Protein AF-A0A9E1NJH9-F1 (afdb_monomer_lite)

Radius of gyration: 16.09 Å; chains: 1; bounding box: 32×28×44 Å

pLDDT: mean 86.69, std 7.74, range [59.19, 96.06]

Structure (mmCIF, N/CA/C/O backbone):
data_AF-A0A9E1NJH9-F1
#
_entry.id   AF-A0A9E1NJH9-F1
#
loop_
_atom_site.group_PDB
_atom_site.id
_atom_site.type_symbol
_atom_site.label_atom_id
_atom_site.label_alt_id
_atom_site.label_comp_id
_atom_site.label_asym_id
_atom_site.label_entity_id
_atom_site.label_seq_id
_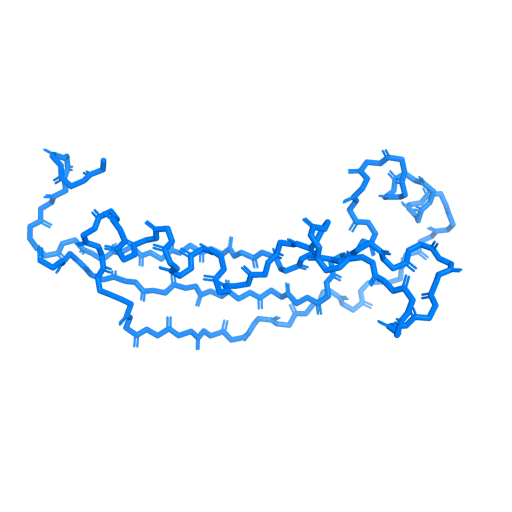atom_site.pdbx_PDB_ins_code
_atom_site.Cartn_x
_atom_site.Cartn_y
_atom_site.Cartn_z
_atom_site.occupancy
_atom_site.B_iso_or_equiv
_atom_site.auth_seq_id
_atom_site.auth_comp_id
_atom_site.auth_asym_id
_atom_site.auth_atom_id
_atom_site.pdbx_PDB_model_num
ATOM 1 N N . MET A 1 1 ? 2.569 -5.303 19.150 1.00 59.19 1 MET A N 1
ATOM 2 C CA . MET A 1 1 ? 1.897 -3.981 19.174 1.00 59.19 1 MET A CA 1
ATOM 3 C C . MET A 1 1 ? 0.739 -3.915 20.164 1.00 59.19 1 MET A C 1
ATOM 5 O O . MET A 1 1 ? 0.844 -3.119 21.081 1.00 59.19 1 MET A O 1
ATOM 9 N N . ARG A 1 2 ? -0.296 -4.769 20.077 1.00 63.41 2 ARG A N 1
ATOM 10 C CA . ARG A 1 2 ? -1.468 -4.734 20.987 1.00 63.41 2 ARG A CA 1
ATOM 11 C C . ARG A 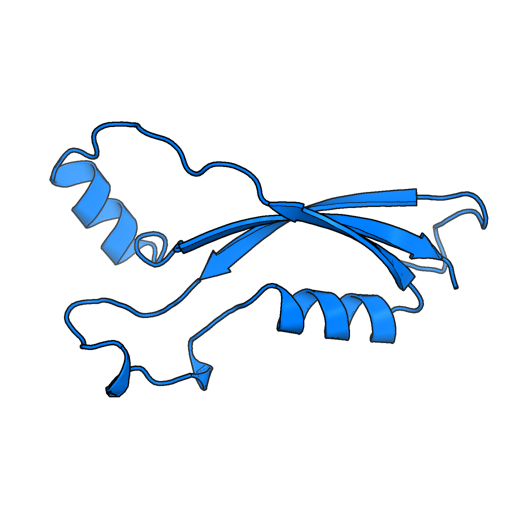1 2 ? -1.136 -4.652 22.488 1.00 63.41 2 ARG A C 1
ATOM 13 O O . ARG A 1 2 ? -1.759 -3.879 23.198 1.00 63.41 2 ARG A O 1
ATOM 20 N N . LYS A 1 3 ? -0.113 -5.381 22.957 1.00 70.25 3 LYS A N 1
ATOM 21 C CA . LYS A 1 3 ? 0.330 -5.381 24.370 1.00 70.25 3 LYS A CA 1
ATOM 22 C C . LYS A 1 3 ? 0.774 -4.011 24.914 1.00 70.25 3 LYS A C 1
ATOM 24 O O . LYS A 1 3 ? 0.799 -3.845 26.125 1.00 70.25 3 LYS A O 1
ATOM 29 N N . HIS A 1 4 ? 1.122 -3.052 24.054 1.00 78.94 4 HIS A N 1
ATOM 30 C CA . HIS A 1 4 ? 1.628 -1.732 24.459 1.00 78.94 4 HIS A CA 1
ATOM 31 C C . HIS A 1 4 ? 0.680 -0.585 24.087 1.00 78.94 4 HIS A C 1
ATOM 33 O O . HIS A 1 4 ? 1.070 0.578 24.137 1.00 78.94 4 HIS A O 1
ATOM 39 N N . SER A 1 5 ? -0.554 -0.886 23.679 1.00 79.75 5 SER A N 1
ATOM 40 C CA . SER A 1 5 ? -1.501 0.118 23.191 1.00 79.75 5 SER A CA 1
ATOM 41 C C . SER A 1 5 ? -2.760 0.142 24.058 1.00 79.75 5 SER A C 1
ATOM 43 O O . SER A 1 5 ? -3.268 -0.902 24.461 1.00 79.75 5 SER A O 1
ATOM 45 N N . LYS A 1 6 ? -3.261 1.345 24.366 1.00 85.75 6 LYS A N 1
ATOM 46 C CA . LYS A 1 6 ? -4.493 1.528 25.150 1.00 85.75 6 LYS A CA 1
ATOM 47 C C . LYS A 1 6 ? -5.706 1.223 24.264 1.00 85.75 6 LYS A C 1
ATOM 49 O O . LYS A 1 6 ? -5.633 1.507 23.075 1.00 85.75 6 LYS A O 1
ATOM 54 N N . PRO A 1 7 ? -6.853 0.770 24.800 1.00 81.31 7 PRO A N 1
ATOM 55 C CA . PRO A 1 7 ? -8.048 0.493 23.990 1.00 81.31 7 PRO A CA 1
ATOM 56 C C . PRO A 1 7 ? -8.534 1.672 23.128 1.00 81.31 7 PRO A C 1
ATOM 58 O O . PRO A 1 7 ? -9.089 1.472 22.053 1.00 81.31 7 PRO A O 1
ATOM 61 N N . SER A 1 8 ? -8.294 2.912 23.567 1.00 86.62 8 SER A N 1
ATOM 62 C CA . SER A 1 8 ? -8.626 4.133 22.822 1.00 86.62 8 SER A CA 1
ATOM 63 C C . SER A 1 8 ? -7.588 4.530 21.764 1.00 86.62 8 SER A C 1
ATOM 65 O O . SER A 1 8 ? -7.792 5.513 21.049 1.00 86.62 8 SER A O 1
ATOM 67 N N . THR A 1 9 ? -6.471 3.803 21.655 1.00 90.31 9 THR A N 1
ATOM 68 C CA . THR A 1 9 ? -5.396 4.116 20.714 1.00 90.31 9 THR A CA 1
ATOM 69 C C . THR A 1 9 ? -5.899 4.005 19.279 1.00 90.31 9 THR A C 1
ATOM 71 O O . THR A 1 9 ? -6.411 2.972 18.839 1.00 90.31 9 THR A O 1
ATOM 74 N N . ARG A 1 10 ? -5.684 5.088 18.532 1.00 91.12 10 ARG A N 1
ATOM 75 C CA . ARG A 1 10 ? -5.764 5.106 17.076 1.00 91.12 10 ARG A CA 1
ATOM 76 C C . ARG A 1 10 ? -4.355 5.113 16.511 1.00 91.12 10 ARG A C 1
ATOM 78 O O . ARG A 1 10 ? -3.476 5.787 17.043 1.00 91.12 10 ARG A O 1
ATOM 85 N N . MET A 1 11 ? -4.166 4.366 15.440 1.00 91.81 11 MET A N 1
ATOM 86 C CA . MET A 1 11 ? -2.937 4.344 14.668 1.00 91.81 11 MET A CA 1
ATOM 87 C C . MET A 1 11 ? -3.210 4.992 13.320 1.00 91.81 11 MET A C 1
ATOM 89 O O . MET A 1 11 ? -4.226 4.705 12.690 1.00 91.81 11 MET A O 1
ATOM 93 N N . ALA A 1 12 ? -2.298 5.853 12.894 1.00 93.31 12 ALA A N 1
ATOM 94 C CA . ALA A 1 12 ? -2.278 6.437 11.567 1.00 93.31 12 ALA A CA 1
ATOM 95 C C . ALA A 1 12 ? -0.874 6.229 11.010 1.00 93.31 12 ALA A C 1
ATOM 97 O O . ALA A 1 12 ? 0.098 6.577 11.682 1.00 93.31 12 ALA A O 1
ATOM 98 N N . PHE A 1 13 ? -0.761 5.641 9.825 1.00 89.75 13 PHE A N 1
ATOM 99 C CA . PHE A 1 13 ? 0.540 5.464 9.197 1.00 89.75 13 PHE A CA 1
ATOM 100 C C . PHE A 1 13 ? 0.467 5.675 7.691 1.00 89.75 13 PHE A C 1
ATOM 102 O O . PHE A 1 13 ? -0.484 5.253 7.029 1.00 89.75 13 PHE A O 1
ATOM 109 N N . LEU A 1 14 ? 1.463 6.393 7.179 1.00 93.00 14 LEU A N 1
ATOM 110 C CA . LEU A 1 14 ? 1.590 6.693 5.766 1.00 93.00 14 LEU A CA 1
ATOM 111 C C . LEU A 1 14 ? 2.375 5.575 5.095 1.00 93.00 14 LEU A C 1
ATOM 113 O O . LEU A 1 14 ? 3.485 5.252 5.511 1.00 93.00 14 LEU A O 1
ATOM 117 N N . ASN A 1 15 ? 1.792 5.035 4.040 1.00 91.94 15 ASN A N 1
ATOM 118 C CA . ASN A 1 15 ? 2.347 3.939 3.277 1.00 91.94 15 ASN A CA 1
ATOM 119 C C . ASN A 1 15 ? 2.529 4.299 1.818 1.00 91.94 15 ASN A C 1
ATOM 121 O O . ASN A 1 15 ? 1.859 5.197 1.305 1.00 91.94 15 ASN A O 1
ATOM 125 N N . ALA A 1 16 ? 3.400 3.546 1.158 1.00 91.44 16 ALA A N 1
ATO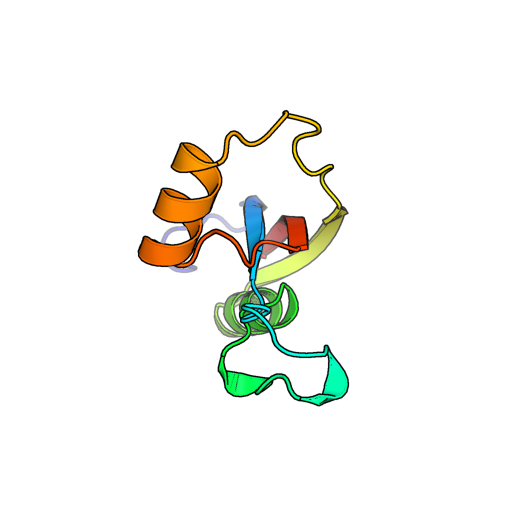M 126 C CA . ALA A 1 16 ? 3.606 3.601 -0.274 1.00 91.44 16 ALA A CA 1
ATOM 127 C C . ALA A 1 16 ? 3.357 2.219 -0.878 1.00 91.44 16 ALA A C 1
ATOM 129 O O . ALA A 1 16 ? 3.893 1.227 -0.386 1.00 91.44 16 ALA A O 1
ATOM 130 N N . ASP A 1 17 ? 2.565 2.179 -1.943 1.00 92.00 17 ASP A N 1
ATOM 131 C CA . ASP A 1 17 ? 2.434 0.987 -2.771 1.00 92.00 17 ASP A CA 1
ATOM 132 C C . ASP A 1 17 ? 3.609 0.944 -3.743 1.00 92.00 17 ASP A C 1
ATOM 134 O O . ASP A 1 17 ? 3.932 1.951 -4.383 1.00 92.00 17 ASP A O 1
ATOM 138 N N . PHE A 1 18 ? 4.210 -0.230 -3.874 1.00 89.31 18 PHE A N 1
ATOM 139 C CA . PHE A 1 18 ? 5.348 -0.504 -4.729 1.00 89.31 18 PHE A CA 1
ATOM 140 C C . PHE A 1 18 ? 5.015 -1.585 -5.760 1.00 89.31 18 PHE A C 1
ATOM 142 O O . PHE A 1 18 ? 4.389 -2.596 -5.435 1.00 89.31 18 PHE A O 1
ATOM 149 N N . ARG A 1 19 ? 5.486 -1.382 -6.991 1.00 87.94 19 ARG A N 1
ATOM 150 C CA . ARG A 1 19 ? 5.477 -2.365 -8.080 1.00 87.94 19 ARG A CA 1
ATOM 151 C C . ARG A 1 19 ? 6.816 -2.380 -8.805 1.00 87.94 19 ARG A C 1
ATOM 153 O O . ARG A 1 19 ? 7.439 -1.334 -8.984 1.00 87.94 19 ARG A O 1
ATOM 160 N N . ASP A 1 20 ? 7.238 -3.552 -9.264 1.00 78.62 20 ASP A N 1
ATOM 161 C CA . ASP A 1 20 ? 8.474 -3.716 -10.034 1.00 78.62 20 ASP A CA 1
ATOM 162 C C . ASP A 1 20 ? 8.274 -3.378 -11.526 1.00 78.62 20 ASP A C 1
ATOM 164 O O . ASP A 1 20 ? 8.390 -4.225 -12.408 1.00 78.62 20 ASP A O 1
ATOM 168 N N . PHE A 1 21 ? 7.987 -2.104 -11.808 1.00 70.88 21 PHE A N 1
ATOM 169 C CA . PHE A 1 21 ? 7.676 -1.597 -13.154 1.00 70.88 21 PHE A CA 1
ATOM 170 C C . PHE A 1 21 ? 8.913 -1.359 -14.044 1.00 70.88 21 PHE A C 1
ATOM 172 O O . PHE A 1 21 ? 8.828 -0.669 -15.064 1.00 70.88 21 PHE A O 1
ATOM 179 N N . GLN A 1 22 ? 10.102 -1.848 -13.674 1.00 68.00 22 GLN A N 1
ATOM 180 C CA . GLN A 1 22 ? 11.331 -1.489 -14.389 1.00 68.00 22 GLN A CA 1
ATOM 181 C C . GLN A 1 22 ? 11.377 -2.126 -15.789 1.00 68.00 22 GLN A C 1
ATOM 183 O O . GLN A 1 22 ? 11.840 -3.250 -15.969 1.00 68.00 22 GLN A O 1
ATOM 188 N N . SER A 1 23 ? 10.936 -1.356 -16.789 1.00 69.12 23 SER A N 1
ATOM 189 C CA . SER A 1 23 ? 10.938 -1.699 -18.221 1.00 69.12 23 SER A CA 1
ATOM 190 C C . SER A 1 23 ? 10.077 -2.912 -18.596 1.00 69.12 23 SER A C 1
ATOM 192 O O . SER A 1 23 ? 10.364 -3.584 -19.586 1.00 69.12 23 SER A O 1
ATOM 194 N N . ARG A 1 24 ? 9.020 -3.189 -17.825 1.00 74.31 24 ARG A N 1
ATOM 195 C CA . ARG A 1 24 ? 8.062 -4.267 -18.099 1.00 74.31 24 ARG A CA 1
ATOM 196 C C . ARG A 1 24 ? 6.639 -3.712 -18.218 1.00 74.31 24 ARG A C 1
ATOM 198 O O . ARG A 1 24 ? 6.261 -2.851 -17.422 1.00 74.31 24 ARG A O 1
ATOM 205 N N . PRO A 1 25 ? 5.851 -4.151 -19.214 1.00 80.12 25 PRO A N 1
ATOM 206 C CA . PRO A 1 25 ? 4.419 -3.882 -19.249 1.00 80.12 25 PRO A CA 1
ATOM 207 C C . PRO A 1 25 ? 3.727 -4.407 -17.988 1.00 80.12 25 PRO A C 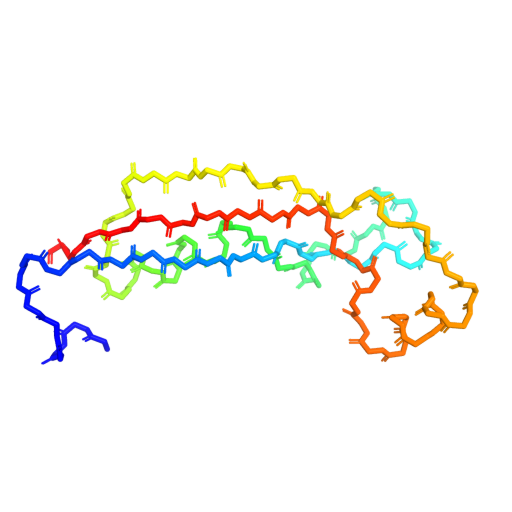1
ATOM 209 O O . PRO A 1 25 ? 4.129 -5.427 -17.440 1.00 80.12 25 PRO A O 1
ATOM 212 N N . ALA A 1 26 ? 2.634 -3.759 -17.579 1.00 76.50 26 ALA A N 1
ATOM 213 C CA . ALA A 1 26 ? 1.863 -4.140 -16.389 1.00 76.50 26 ALA A CA 1
ATOM 214 C C . ALA A 1 26 ? 1.411 -5.617 -16.386 1.00 76.50 26 ALA A C 1
ATOM 216 O O . ALA A 1 26 ? 1.268 -6.220 -15.329 1.00 76.50 26 ALA A O 1
ATOM 217 N N . MET A 1 27 ? 1.168 -6.187 -17.572 1.00 82.94 27 MET A N 1
ATOM 218 C CA . MET A 1 27 ? 0.741 -7.582 -17.747 1.00 82.94 27 MET A CA 1
ATOM 219 C C . MET A 1 27 ? 1.874 -8.595 -17.550 1.00 82.94 27 MET A C 1
ATOM 221 O O . MET A 1 27 ? 1.594 -9.757 -17.273 1.00 82.94 27 MET A O 1
ATOM 225 N N . ASP A 1 28 ? 3.122 -8.146 -17.676 1.00 83.69 28 ASP A N 1
ATOM 226 C CA . ASP A 1 28 ? 4.330 -8.969 -17.572 1.00 83.69 28 ASP A CA 1
ATOM 227 C C . ASP A 1 28 ? 5.039 -8.762 -16.220 1.00 83.69 28 ASP A C 1
ATOM 229 O O . ASP A 1 28 ? 6.153 -9.247 -15.996 1.00 83.69 28 ASP A O 1
ATOM 233 N N . GLU A 1 29 ? 4.420 -7.996 -15.316 1.00 83.12 29 GLU A N 1
ATOM 234 C CA . GLU A 1 29 ? 4.884 -7.859 -13.943 1.00 83.12 29 GLU A CA 1
ATOM 235 C C . GLU A 1 29 ? 4.669 -9.161 -13.177 1.00 83.12 29 GLU A C 1
ATOM 237 O O . GLU A 1 29 ? 3.616 -9.787 -13.273 1.00 83.12 29 GLU A O 1
ATOM 242 N N . ASP A 1 30 ? 5.646 -9.519 -12.349 1.00 85.12 30 ASP A N 1
ATOM 243 C CA . ASP A 1 30 ? 5.471 -10.548 -11.333 1.00 85.12 30 ASP A CA 1
ATOM 244 C C . ASP A 1 30 ? 4.773 -9.925 -10.107 1.00 85.12 30 ASP A C 1
ATOM 246 O O . ASP A 1 30 ? 5.386 -9.096 -9.416 1.00 85.12 30 ASP A O 1
ATOM 250 N N . PRO A 1 31 ? 3.508 -10.290 -9.816 1.00 82.44 31 PRO A N 1
ATOM 251 C CA . PRO A 1 31 ? 2.751 -9.710 -8.713 1.00 82.44 31 PRO A CA 1
ATOM 252 C C . PRO A 1 31 ? 3.360 -10.002 -7.339 1.00 82.44 31 PRO A C 1
ATOM 254 O O . PRO A 1 31 ? 3.075 -9.263 -6.398 1.00 82.44 31 PRO A O 1
ATOM 257 N N . GLU A 1 32 ? 4.193 -11.040 -7.205 1.00 86.56 32 GLU A N 1
ATOM 258 C CA . GLU A 1 32 ? 4.823 -11.403 -5.929 1.00 86.56 32 GLU A CA 1
ATOM 259 C C . GLU A 1 32 ? 5.884 -10.389 -5.483 1.00 86.56 32 GLU A C 1
ATOM 261 O O . GLU A 1 32 ? 6.186 -10.282 -4.295 1.00 86.56 32 GLU A O 1
ATOM 266 N N . ASN A 1 33 ? 6.410 -9.592 -6.417 1.00 85.25 33 ASN A N 1
ATOM 267 C CA . ASN A 1 33 ? 7.366 -8.526 -6.114 1.00 85.25 33 ASN A CA 1
ATOM 268 C C . ASN A 1 33 ? 6.689 -7.200 -5.728 1.00 85.25 33 ASN A C 1
ATOM 270 O O . ASN A 1 33 ? 7.378 -6.232 -5.388 1.00 85.25 33 ASN A O 1
ATOM 274 N N . ALA A 1 34 ? 5.357 -7.126 -5.794 1.00 88.44 34 ALA A N 1
ATOM 275 C CA . ALA A 1 34 ? 4.611 -5.942 -5.401 1.00 88.44 34 ALA A CA 1
ATOM 276 C C . ALA A 1 34 ? 4.395 -5.899 -3.882 1.00 88.44 34 ALA A C 1
ATOM 278 O O . ALA A 1 34 ? 4.211 -6.918 -3.221 1.00 88.44 34 ALA A O 1
ATOM 279 N N . ILE A 1 35 ? 4.368 -4.685 -3.333 1.00 90.75 35 ILE A N 1
ATOM 280 C CA . ILE A 1 35 ? 3.945 -4.435 -1.954 1.00 90.75 35 ILE A CA 1
ATOM 281 C C . ILE A 1 35 ? 2.824 -3.415 -2.031 1.00 90.75 35 ILE A C 1
ATOM 283 O O . ILE A 1 35 ? 3.061 -2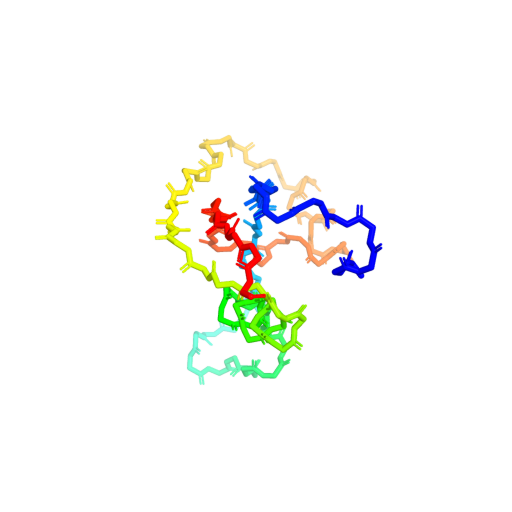.250 -2.346 1.00 90.75 35 ILE A O 1
ATOM 287 N N . LEU A 1 36 ? 1.593 -3.840 -1.781 1.00 92.62 36 LEU A N 1
ATOM 288 C CA . LEU A 1 36 ? 0.408 -3.008 -1.953 1.00 92.62 36 LEU A CA 1
ATOM 289 C C . LEU A 1 36 ? -0.252 -2.714 -0.608 1.00 92.62 36 LEU A C 1
ATOM 291 O O . LEU A 1 36 ? -0.058 -3.424 0.381 1.00 92.62 36 LEU A O 1
ATOM 295 N N . VAL A 1 37 ? -1.123 -1.702 -0.583 1.00 94.12 37 VAL A N 1
ATOM 296 C CA . VAL A 1 37 ? -1.933 -1.356 0.595 1.00 94.12 37 VAL A CA 1
ATOM 297 C C . VAL A 1 37 ? -2.592 -2.588 1.230 1.00 94.12 37 VAL A C 1
ATOM 299 O O . VAL A 1 37 ? -2.646 -2.697 2.451 1.00 94.12 37 VAL A O 1
ATOM 302 N N . PHE A 1 38 ? -3.038 -3.547 0.413 1.00 91.94 38 PHE A N 1
ATOM 303 C CA . PHE A 1 38 ? -3.731 -4.754 0.857 1.00 91.94 38 PHE A CA 1
ATOM 304 C C . PHE A 1 38 ? -2.852 -5.665 1.720 1.00 91.94 38 PHE A C 1
ATOM 306 O O . PHE A 1 38 ? -3.360 -6.292 2.652 1.00 91.94 38 PHE A O 1
ATOM 313 N N . ASP A 1 39 ? -1.548 -5.719 1.455 1.00 93.62 39 ASP A N 1
ATOM 314 C CA . ASP A 1 39 ? -0.604 -6.524 2.236 1.00 93.62 39 ASP A CA 1
ATOM 315 C C . ASP A 1 39 ? -0.479 -5.965 3.649 1.00 93.62 39 ASP A C 1
ATOM 317 O O . ASP A 1 39 ? -0.569 -6.692 4.644 1.00 93.62 39 ASP A O 1
ATOM 321 N N . TYR A 1 40 ? -0.400 -4.640 3.744 1.00 93.38 40 TYR A N 1
ATOM 322 C CA . TYR A 1 40 ? -0.423 -3.945 5.018 1.00 93.38 40 TYR A CA 1
ATOM 323 C C . TYR A 1 40 ? -1.760 -4.081 5.739 1.00 93.38 40 TYR A C 1
ATOM 325 O O . TYR A 1 40 ? -1.774 -4.271 6.955 1.00 93.38 40 TYR A O 1
ATOM 333 N N . MET A 1 41 ? -2.880 -4.011 5.013 1.00 92.88 41 MET A N 1
ATOM 334 C CA . MET A 1 41 ? -4.202 -4.186 5.611 1.00 92.88 41 MET A CA 1
ATOM 335 C C . MET A 1 41 ? -4.315 -5.558 6.283 1.00 92.88 41 MET A C 1
ATOM 337 O O . MET A 1 41 ? -4.614 -5.640 7.476 1.00 92.88 41 MET A O 1
ATOM 341 N N . LYS A 1 42 ? -3.961 -6.622 5.552 1.00 94.12 42 LYS A N 1
ATOM 342 C CA . LYS A 1 42 ? -3.943 -7.998 6.069 1.00 94.12 42 LYS A CA 1
ATOM 343 C C . LYS A 1 42 ? -3.020 -8.139 7.280 1.00 94.12 42 LYS A C 1
ATOM 345 O O . LYS A 1 42 ? -3.369 -8.818 8.246 1.00 94.12 42 LYS A O 1
ATOM 350 N N . LEU A 1 43 ? -1.839 -7.519 7.247 1.00 93.44 43 LEU A N 1
ATOM 351 C CA . LEU A 1 43 ? -0.893 -7.556 8.365 1.00 93.44 43 LEU A CA 1
ATOM 352 C C . LEU A 1 43 ? -1.466 -6.884 9.620 1.00 93.44 43 LEU A C 1
ATOM 354 O O . LEU A 1 43 ? -1.345 -7.423 10.724 1.00 93.44 43 LEU A O 1
ATOM 358 N N . LEU A 1 44 ? -2.099 -5.722 9.459 1.00 91.88 44 LEU A N 1
ATOM 359 C CA . LEU A 1 44 ? -2.705 -4.980 10.560 1.00 91.88 44 LEU A CA 1
ATOM 360 C C . LEU A 1 44 ? -3.882 -5.728 11.183 1.00 91.88 44 LEU A C 1
ATOM 362 O O . LEU A 1 44 ? -3.956 -5.830 12.410 1.00 91.88 44 LEU A O 1
ATOM 366 N N . GLU A 1 45 ? -4.747 -6.309 10.356 1.00 93.00 45 GLU A N 1
ATOM 367 C CA . GLU A 1 45 ? -5.866 -7.134 10.813 1.00 93.00 45 GLU A CA 1
ATOM 368 C C . GLU A 1 45 ? -5.381 -8.352 11.604 1.00 93.00 45 GLU A C 1
ATOM 370 O O . GLU A 1 45 ? -5.844 -8.581 12.725 1.00 93.00 45 GLU A O 1
ATOM 375 N N . LYS A 1 46 ? -4.360 -9.066 11.102 1.00 93.88 46 LYS A N 1
ATOM 376 C CA . LYS A 1 46 ? -3.695 -10.161 11.838 1.00 93.88 46 LYS A CA 1
ATOM 377 C C . LYS A 1 46 ? -3.117 -9.707 13.181 1.00 93.88 46 LYS A C 1
ATOM 379 O O . LYS A 1 46 ? -3.063 -10.487 14.128 1.00 93.88 46 LYS A O 1
ATOM 384 N N . CYS A 1 47 ? -2.703 -8.447 13.285 1.00 91.31 47 CYS A N 1
ATOM 385 C CA . CYS A 1 47 ? -2.183 -7.856 14.517 1.00 91.31 47 CYS A CA 1
ATOM 386 C C . CYS A 1 47 ? -3.277 -7.367 15.487 1.00 91.31 47 CYS A C 1
ATOM 388 O O . CYS A 1 47 ? -2.944 -6.811 16.540 1.00 91.31 47 CYS A O 1
ATOM 390 N N . GLY A 1 48 ? -4.558 -7.573 15.166 1.00 91.94 48 GLY A N 1
ATOM 391 C CA . GLY A 1 48 ? -5.692 -7.159 15.992 1.00 91.94 48 GLY A CA 1
ATOM 392 C C . GLY A 1 48 ? -6.073 -5.689 15.827 1.00 91.94 48 GLY A C 1
ATOM 393 O O . GLY A 1 48 ? -6.638 -5.101 16.747 1.00 91.94 48 GLY A O 1
ATOM 394 N N . TRP A 1 49 ? -5.751 -5.078 14.687 1.00 92.94 49 TRP A N 1
ATOM 395 C CA . TRP A 1 49 ? -6.199 -3.730 14.351 1.00 92.94 49 TRP A CA 1
ATOM 396 C C . TRP A 1 49 ? -7.367 -3.789 13.374 1.00 92.94 49 TRP A C 1
ATOM 398 O O . TRP A 1 49 ? -7.304 -4.456 12.348 1.00 92.94 49 TRP A O 1
ATOM 408 N N . LYS A 1 50 ? -8.422 -3.036 13.669 1.00 94.19 50 LYS A N 1
ATOM 409 C CA . LYS A 1 50 ? -9.531 -2.796 12.755 1.00 94.19 50 LYS A CA 1
ATOM 410 C C . LYS A 1 50 ? -9.262 -1.525 11.963 1.00 94.19 50 LYS A C 1
ATOM 412 O O . LYS A 1 50 ? -9.193 -0.433 12.534 1.00 94.19 50 LYS A O 1
ATOM 417 N N . ILE A 1 51 ? -9.139 -1.667 10.651 1.00 94.81 51 ILE A N 1
ATOM 418 C CA . ILE A 1 51 ? -8.968 -0.539 9.734 1.00 94.81 51 ILE A CA 1
ATOM 419 C C . ILE A 1 51 ? -10.261 0.274 9.702 1.00 94.81 51 ILE A C 1
ATOM 421 O O . ILE A 1 51 ? -11.362 -0.273 9.748 1.00 94.81 51 ILE A O 1
ATOM 425 N N . THR A 1 52 ? -10.117 1.596 9.701 1.00 95.38 52 THR A N 1
ATOM 426 C CA . THR A 1 52 ? -11.242 2.537 9.779 1.00 95.38 52 THR A CA 1
ATOM 427 C C . THR A 1 52 ? -11.316 3.451 8.571 1.00 95.38 52 THR A C 1
ATOM 429 O O . THR A 1 52 ? -12.412 3.673 8.073 1.00 95.38 52 THR A O 1
ATOM 432 N N . HIS A 1 53 ? -10.177 3.949 8.083 1.00 95.31 53 HIS A N 1
ATOM 433 C CA . HIS A 1 53 ? -10.131 4.764 6.873 1.00 95.31 53 HIS A CA 1
ATOM 434 C C . HIS A 1 53 ? -8.862 4.472 6.082 1.00 95.31 53 HIS A C 1
ATOM 436 O O . HIS A 1 53 ? -7.805 4.177 6.651 1.00 95.31 53 HIS A O 1
ATOM 442 N N . LEU A 1 54 ? -8.990 4.630 4.771 1.00 95.44 54 LEU A N 1
ATOM 443 C CA . LEU A 1 54 ? -7.905 4.691 3.808 1.00 95.44 54 LEU A CA 1
ATOM 444 C C . LEU A 1 54 ? -8.038 6.038 3.107 1.00 95.44 54 LEU A C 1
ATOM 446 O O . LEU A 1 54 ? -9.107 6.348 2.585 1.00 95.44 54 LEU A O 1
ATOM 450 N N . ILE A 1 55 ? -6.989 6.850 3.156 1.00 95.38 55 ILE A N 1
ATOM 451 C CA . ILE A 1 55 ? -6.978 8.173 2.535 1.00 95.38 55 ILE A CA 1
ATOM 452 C C . ILE A 1 55 ? -5.854 8.183 1.507 1.00 95.38 55 ILE A C 1
ATOM 454 O O . ILE A 1 55 ? -4.677 8.101 1.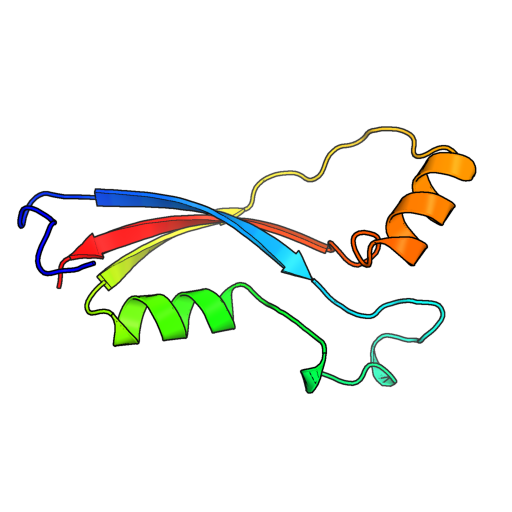870 1.00 95.38 55 ILE A O 1
ATOM 458 N N . ASP A 1 56 ? -6.218 8.279 0.232 1.00 93.50 56 ASP A N 1
ATOM 459 C CA . ASP A 1 56 ? -5.245 8.416 -0.845 1.00 93.50 56 ASP A CA 1
ATOM 460 C C . ASP A 1 56 ? -4.525 9.763 -0.720 1.00 93.50 56 ASP A C 1
ATOM 462 O O . ASP A 1 56 ? -5.135 10.822 -0.557 1.00 93.50 56 ASP A O 1
ATOM 466 N N . CYS A 1 57 ? -3.199 9.708 -0.759 1.00 92.56 57 CYS A N 1
ATOM 467 C CA . CYS A 1 57 ? -2.330 10.866 -0.635 1.00 92.56 57 CYS A CA 1
ATOM 468 C C . CYS A 1 57 ? -1.706 11.171 -2.001 1.00 92.56 57 CYS A C 1
ATOM 470 O O . CYS A 1 57 ? -1.206 10.251 -2.658 1.00 92.56 57 CYS A O 1
ATOM 472 N N . PRO A 1 58 ? -1.662 12.446 -2.426 1.00 88.00 58 PRO A N 1
ATOM 473 C CA . PRO A 1 58 ? -1.057 12.805 -3.702 1.00 88.00 58 PRO A CA 1
ATOM 474 C C . PRO A 1 58 ? 0.414 12.381 -3.726 1.00 88.00 58 PRO A C 1
ATOM 476 O O . PRO A 1 58 ? 1.113 12.474 -2.713 1.00 88.00 58 PRO A O 1
ATOM 479 N N . LEU A 1 59 ? 0.905 11.913 -4.873 1.00 84.81 59 LEU A N 1
ATOM 480 C CA . LEU A 1 59 ? 2.343 11.773 -5.111 1.00 84.81 59 LEU A CA 1
ATOM 481 C C . LEU A 1 59 ? 2.973 13.157 -5.312 1.00 84.81 59 LEU A C 1
ATOM 483 O O . LEU A 1 59 ? 2.278 14.122 -5.623 1.00 84.81 59 LEU A O 1
ATOM 487 N N . SER A 1 60 ? 4.285 13.268 -5.089 1.00 79.50 60 SER A N 1
ATOM 488 C CA . SER A 1 60 ? 4.991 14.519 -5.383 1.00 79.50 60 SER A CA 1
ATOM 489 C C . SER A 1 60 ? 4.875 14.830 -6.876 1.00 79.50 60 SER A C 1
ATOM 491 O O . SER A 1 60 ? 5.087 13.947 -7.703 1.00 79.50 60 SER A O 1
ATOM 493 N N . SER A 1 61 ? 4.567 16.081 -7.221 1.00 80.56 61 SER A N 1
ATOM 494 C CA . SER A 1 61 ? 4.600 16.575 -8.604 1.00 80.56 61 SER A CA 1
ATOM 495 C C . SER A 1 61 ? 6.009 16.994 -9.045 1.00 80.56 61 SER A C 1
ATOM 497 O O . SER A 1 61 ? 6.175 17.628 -10.087 1.00 80.56 61 SER A O 1
ATOM 499 N N . GLU A 1 62 ? 7.021 16.719 -8.223 1.00 83.81 62 GLU A N 1
ATOM 500 C CA . GLU A 1 62 ? 8.391 17.144 -8.461 1.00 83.81 62 GLU A CA 1
ATOM 501 C C . GLU A 1 62 ? 9.016 16.463 -9.688 1.00 83.81 62 GLU A C 1
ATOM 503 O O . GLU A 1 62 ? 8.985 15.247 -9.867 1.00 83.81 62 GLU A O 1
ATOM 508 N N . ARG A 1 63 ? 9.633 17.314 -10.512 1.00 81.25 63 ARG A N 1
ATOM 509 C CA . ARG A 1 63 ? 10.611 17.003 -11.559 1.00 81.25 63 ARG A CA 1
ATOM 510 C C . ARG A 1 63 ? 11.706 16.028 -11.129 1.00 81.25 63 ARG A C 1
ATOM 512 O O . ARG A 1 63 ? 12.700 16.513 -10.601 1.00 81.25 63 ARG A O 1
ATOM 519 N N . PHE A 1 64 ? 11.633 14.725 -11.412 1.00 83.19 64 PHE A N 1
ATOM 520 C CA . PHE A 1 64 ? 12.815 13.881 -11.201 1.00 83.19 64 PHE A CA 1
ATOM 521 C C . PHE A 1 64 ? 13.902 14.150 -12.254 1.00 83.19 64 PHE A C 1
ATOM 523 O O . PHE A 1 64 ? 13.652 14.081 -13.456 1.00 83.19 64 PHE A O 1
ATOM 530 N N . SER A 1 65 ? 15.128 14.442 -11.812 1.00 89.38 65 SER A N 1
ATOM 531 C CA . SER A 1 65 ? 16.308 14.476 -12.676 1.00 89.38 65 SER A CA 1
ATOM 532 C C . SER A 1 65 ? 16.762 13.054 -13.016 1.00 89.38 65 SER A C 1
ATOM 534 O O . SER A 1 65 ? 16.506 12.116 -12.259 1.00 89.38 65 SER A O 1
ATOM 536 N N . GLY A 1 66 ? 17.492 12.882 -14.123 1.00 86.44 66 GLY A N 1
ATOM 537 C CA . GLY A 1 66 ? 18.001 11.564 -14.530 1.00 86.44 66 GLY A CA 1
ATOM 538 C C . GLY A 1 66 ? 18.855 10.879 -13.453 1.00 86.44 66 GLY A C 1
ATOM 539 O O . GLY A 1 66 ? 18.715 9.679 -13.223 1.00 86.44 66 GLY A O 1
ATOM 540 N N . ASN A 1 67 ? 19.667 11.648 -12.717 1.00 90.62 67 ASN A N 1
ATOM 541 C CA . ASN A 1 67 ? 20.458 11.127 -11.598 1.00 90.62 67 ASN A CA 1
ATOM 542 C C . ASN A 1 67 ? 19.560 10.613 -10.466 1.00 90.62 67 ASN A C 1
ATOM 544 O O . ASN A 1 67 ? 19.801 9.524 -9.947 1.00 90.62 67 ASN A O 1
ATOM 548 N N . MET A 1 68 ? 18.501 11.352 -10.114 1.00 86.00 68 MET A N 1
ATOM 549 C CA . MET A 1 68 ? 17.538 10.906 -9.103 1.00 86.00 68 MET A CA 1
ATOM 550 C C . MET A 1 68 ? 16.839 9.618 -9.536 1.00 86.00 68 MET A C 1
ATOM 552 O O . MET A 1 68 ? 16.803 8.670 -8.757 1.00 86.00 68 MET A O 1
ATOM 556 N N . VAL A 1 69 ? 16.388 9.531 -10.791 1.00 83.69 69 VAL A N 1
ATOM 557 C CA . VAL A 1 69 ? 15.777 8.308 -11.341 1.00 83.69 69 VAL A CA 1
ATOM 558 C C . VAL A 1 69 ? 16.742 7.122 -11.254 1.00 83.69 69 VAL A C 1
ATOM 560 O O . VAL A 1 69 ? 16.356 6.058 -10.774 1.00 83.69 69 VAL A O 1
ATOM 563 N N . SER A 1 70 ? 18.012 7.303 -11.629 1.00 85.44 70 SER A N 1
ATOM 564 C CA . SER A 1 70 ? 19.029 6.244 -11.533 1.00 85.44 70 SER A CA 1
ATOM 565 C C . SER A 1 70 ? 19.264 5.785 -10.086 1.00 85.44 70 SER A C 1
ATOM 567 O O . SER A 1 70 ? 19.338 4.584 -9.814 1.00 85.44 70 SER A O 1
ATOM 569 N N . HIS A 1 71 ? 19.324 6.715 -9.127 1.00 86.44 71 HIS A N 1
ATOM 570 C CA . HIS A 1 71 ? 19.407 6.369 -7.705 1.00 86.44 71 HIS A CA 1
ATOM 571 C C . HIS A 1 71 ? 18.155 5.631 -7.215 1.00 86.44 71 HIS A C 1
ATOM 573 O O . HIS A 1 71 ? 18.273 4.659 -6.468 1.00 86.44 71 HIS A O 1
ATOM 579 N N . MET A 1 72 ? 16.968 6.039 -7.662 1.00 84.94 72 MET A N 1
ATOM 580 C CA . MET A 1 72 ? 15.709 5.382 -7.309 1.00 84.94 72 MET A CA 1
ATOM 581 C C . MET A 1 72 ? 15.606 3.969 -7.893 1.00 84.94 72 MET A C 1
ATOM 583 O O . MET A 1 72 ? 15.072 3.079 -7.234 1.00 84.94 72 MET A O 1
ATOM 587 N N . GLN A 1 73 ? 16.155 3.722 -9.086 1.00 81.94 73 GLN A N 1
ATOM 588 C CA . GLN A 1 73 ? 16.261 2.369 -9.649 1.00 81.94 73 GLN A CA 1
ATOM 589 C C . GLN A 1 73 ? 17.157 1.481 -8.789 1.00 81.94 73 GLN A C 1
ATOM 591 O O . GLN A 1 73 ? 16.734 0.395 -8.390 1.00 81.94 73 GLN A O 1
ATOM 596 N N . LYS A 1 74 ? 18.358 1.970 -8.444 1.00 83.50 74 LYS A N 1
ATOM 597 C CA . LYS A 1 74 ? 19.322 1.249 -7.592 1.00 83.50 74 LYS A CA 1
ATOM 598 C C . LYS A 1 74 ? 18.741 0.916 -6.217 1.00 83.50 74 LYS A C 1
ATOM 600 O O . LYS A 1 74 ? 18.933 -0.190 -5.725 1.00 83.50 74 LYS A O 1
ATOM 605 N N . ASN A 1 75 ? 17.994 1.850 -5.631 1.00 82.88 75 ASN A N 1
ATOM 606 C CA . ASN A 1 75 ? 17.398 1.701 -4.303 1.00 82.88 75 ASN A CA 1
ATOM 607 C C . ASN A 1 75 ? 16.006 1.049 -4.319 1.00 82.88 75 ASN A C 1
ATOM 609 O O . ASN A 1 75 ? 15.382 0.951 -3.266 1.00 82.88 75 ASN A O 1
ATOM 613 N N . ARG A 1 76 ? 15.503 0.625 -5.490 1.00 74.00 76 ARG A N 1
ATOM 614 C CA . ARG A 1 76 ? 14.152 0.061 -5.669 1.00 74.00 76 ARG A CA 1
ATOM 615 C C . ARG A 1 76 ? 13.036 0.966 -5.131 1.00 74.00 76 ARG A C 1
ATOM 617 O O . ARG A 1 76 ? 12.054 0.497 -4.574 1.00 74.00 76 ARG A O 1
ATOM 624 N N . THR A 1 77 ? 13.165 2.275 -5.318 1.00 77.75 77 THR A N 1
ATOM 625 C CA . THR A 1 77 ? 12.130 3.263 -4.967 1.00 77.75 77 THR A CA 1
ATOM 626 C C . THR A 1 77 ? 11.428 3.856 -6.187 1.00 77.75 77 THR A C 1
ATOM 628 O O . THR A 1 77 ? 10.422 4.542 -6.030 1.00 77.75 77 THR A O 1
ATOM 631 N N . LEU A 1 78 ? 11.897 3.562 -7.409 1.00 80.62 78 LEU A N 1
ATOM 632 C CA . LEU A 1 78 ? 11.262 4.037 -8.649 1.00 80.62 78 LEU A CA 1
ATOM 633 C C . LEU A 1 78 ? 9.862 3.427 -8.885 1.00 80.62 78 LEU A C 1
ATOM 635 O O . LEU A 1 78 ? 9.077 3.964 -9.654 1.00 80.62 78 LEU A O 1
ATOM 639 N N . GLY A 1 79 ? 9.530 2.331 -8.204 1.00 82.75 79 GLY A N 1
ATOM 640 C CA . GLY A 1 79 ? 8.262 1.613 -8.346 1.00 82.75 79 GLY A CA 1
ATOM 641 C C . GLY A 1 79 ? 7.109 2.121 -7.479 1.00 82.75 79 GLY A C 1
ATOM 642 O O . GLY A 1 79 ? 6.097 1.433 -7.366 1.00 82.75 79 GLY A O 1
ATOM 643 N N . ILE A 1 80 ? 7.253 3.270 -6.809 1.00 87.19 80 ILE A N 1
ATOM 644 C CA . ILE A 1 80 ? 6.192 3.816 -5.953 1.00 87.19 80 ILE A CA 1
ATOM 645 C C . ILE A 1 80 ? 5.060 4.368 -6.825 1.00 87.19 80 ILE A C 1
ATOM 647 O O . ILE A 1 80 ? 5.244 5.357 -7.532 1.00 87.19 80 ILE A O 1
ATOM 651 N N . ILE A 1 81 ? 3.877 3.761 -6.731 1.00 87.44 81 ILE A N 1
ATOM 652 C CA . ILE A 1 81 ? 2.721 4.095 -7.585 1.00 87.44 81 ILE A CA 1
ATOM 653 C C . ILE A 1 81 ? 1.592 4.818 -6.849 1.00 87.44 81 ILE A C 1
ATOM 655 O O . ILE A 1 81 ? 0.732 5.434 -7.474 1.00 87.44 81 ILE A O 1
ATOM 659 N N . ARG A 1 82 ? 1.567 4.745 -5.517 1.00 90.50 82 ARG A N 1
ATOM 660 C CA . ARG A 1 82 ? 0.519 5.354 -4.693 1.00 90.50 82 ARG A CA 1
ATOM 661 C C . ARG A 1 82 ? 1.031 5.584 -3.284 1.00 90.50 82 ARG A C 1
ATOM 663 O O . ARG A 1 82 ? 1.858 4.818 -2.798 1.00 90.50 82 ARG A O 1
ATOM 670 N N . ARG A 1 83 ? 0.511 6.610 -2.610 1.00 93.25 83 ARG A N 1
ATOM 671 C CA . ARG A 1 83 ? 0.653 6.767 -1.161 1.00 93.25 83 ARG A CA 1
ATOM 672 C C . ARG A 1 83 ? -0.714 6.723 -0.501 1.00 93.25 83 ARG A C 1
ATOM 674 O O . ARG A 1 83 ? -1.636 7.368 -0.985 1.00 93.25 83 ARG A O 1
ATOM 681 N N . THR A 1 84 ? -0.820 6.008 0.612 1.00 95.81 84 THR A N 1
ATOM 682 C CA . THR A 1 84 ? -2.078 5.861 1.351 1.00 95.81 84 THR A CA 1
ATOM 683 C C . THR A 1 84 ? -1.830 6.098 2.831 1.00 95.81 84 THR A C 1
ATOM 685 O O . THR A 1 84 ? -0.962 5.460 3.428 1.00 95.81 84 THR A O 1
ATOM 688 N N . LEU A 1 85 ? -2.602 6.991 3.444 1.00 96.00 85 LEU A N 1
ATOM 689 C CA . LEU A 1 85 ? -2.686 7.095 4.894 1.00 96.00 85 LEU A CA 1
ATOM 690 C C . LEU A 1 85 ? -3.717 6.079 5.384 1.00 96.00 85 LEU A C 1
ATOM 692 O O . LEU A 1 85 ? -4.914 6.198 5.114 1.00 96.00 85 LEU A O 1
ATOM 696 N N . ILE A 1 86 ? -3.247 5.077 6.115 1.00 96.06 86 ILE A N 1
ATOM 697 C CA . ILE A 1 86 ? -4.099 4.048 6.703 1.00 96.06 86 ILE A CA 1
ATOM 698 C C . ILE A 1 86 ? -4.345 4.423 8.159 1.00 96.06 86 ILE A C 1
ATOM 700 O O . ILE A 1 86 ? -3.402 4.639 8.926 1.00 96.06 86 ILE A O 1
ATOM 704 N N . THR A 1 87 ? -5.616 4.465 8.556 1.00 95.75 87 THR A N 1
ATOM 705 C CA . THR A 1 87 ? -6.007 4.679 9.953 1.00 95.75 87 THR A CA 1
ATOM 706 C C . THR A 1 87 ? -6.739 3.474 10.511 1.00 95.75 87 THR A C 1
ATOM 708 O O . THR A 1 87 ? -7.688 2.959 9.913 1.00 95.75 87 THR A O 1
ATOM 711 N N . ALA A 1 88 ? -6.332 3.041 11.698 1.00 94.62 88 ALA A N 1
ATOM 712 C CA . ALA A 1 88 ? -6.881 1.873 12.364 1.00 94.62 88 ALA A CA 1
ATOM 713 C C . ALA A 1 88 ? -7.087 2.121 13.861 1.00 94.62 88 ALA A C 1
ATOM 715 O O . ALA A 1 88 ? -6.456 2.988 14.471 1.00 94.62 88 ALA A O 1
ATOM 716 N N . LYS A 1 89 ? -7.970 1.330 14.463 1.00 93.75 89 LYS A N 1
ATOM 717 C CA . LYS A 1 89 ? -8.176 1.260 15.913 1.00 93.75 89 LYS A CA 1
ATOM 718 C C . LYS A 1 89 ? -7.964 -0.169 16.388 1.00 93.75 89 LYS A C 1
ATOM 720 O O . LYS A 1 89 ? -8.075 -1.097 15.591 1.00 93.75 89 LYS A O 1
ATOM 725 N N . LEU A 1 90 ? -7.661 -0.360 17.664 1.00 90.62 90 LEU A N 1
ATOM 726 C CA . LEU A 1 90 ? -7.575 -1.712 18.212 1.00 90.62 90 LEU A CA 1
ATOM 727 C C . LEU A 1 90 ? -8.935 -2.413 18.149 1.00 90.62 90 LEU A C 1
ATOM 729 O O . LEU A 1 90 ? -9.976 -1.779 18.349 1.00 90.62 90 LEU A O 1
ATOM 733 N N . ASN A 1 91 ? -8.886 -3.709 17.848 1.00 79.81 91 ASN A N 1
ATOM 734 C CA . ASN A 1 91 ? -10.010 -4.633 17.938 1.00 79.81 91 ASN A CA 1
ATOM 735 C C . ASN A 1 91 ? -10.055 -5.319 19.312 1.00 79.81 91 ASN A C 1
ATOM 737 O O . ASN A 1 91 ? -8.981 -5.544 19.934 1.00 79.81 91 ASN A O 1
#

Secondary structure (DSSP, 8-state):
-GGGS-TT-EEEEEEEEE---TT--GGG--GGG-B-HHHHHHHHHHTTEEEEEEEEEPPP-----HHHHHHHHHTT-TTEEEEEEEEEEE-

Sequence (91 aa):
MRKHSKPSTRMAFLNADFRDFQSRPAMDEDPENAILVFDYMKLLEKCGWKITHLIDCPLSSERFSGNMVSHMQKNRTLGIIRRTLITAKLN

Foldseek 3Di:
DVVPDDQADKDKDKDFWFFPVDVDDPVPGDCVPTDGPVNVVVVCVVVQKAWDDKDWDDDDPDDDDPVNCVVCVVVRNNGGDTMIIIMIGGD